Protein AF-A0A934I809-F1 (afdb_monomer)

Solvent-accessible surface area (backbone atoms only — not comparable to full-atom values): 5944 Å² total; per-residue (Å²): 130,83,57,67,65,60,58,53,50,52,52,52,51,51,51,50,52,52,43,52,50,54,39,51,51,49,52,48,55,48,66,76,40,44,74,67,45,59,77,80,43,59,68,66,20,55,50,50,22,47,51,37,37,51,51,12,37,51,26,39,56,49,20,51,56,25,45,52,50,14,54,51,38,44,54,34,28,75,73,66,76,34,98,56,59,63,66,18,51,50,26,42,51,52,18,52,51,26,40,52,49,15,53,49,19,62,55,46,20,58,48,30,56,74,70,68,80

Foldseek 3Di:
DPDVVVVLVVVLVVLVVVLCCVLVVLVCVLVVCLVVLVVPAPPVLNVVLVVLQVLLNVLSVLLSVLSVQLVVLVVCVVVVVDVDSPRSVVSNVSSVVSNVSSVVSVVVSVVSSVVRD

Radius of gyration: 18.29 Å; Cα contacts (8 Å, |Δi|>4): 103; chains: 1; bounding box: 45×15×55 Å

Organism: NCBI:txid1964209

Mean predicted aligned error: 6.83 Å

Structure (mmCIF, N/CA/C/O backbone):
data_AF-A0A934I809-F1
#
_entry.id   AF-A0A934I809-F1
#
loop_
_atom_site.group_PDB
_atom_site.id
_atom_site.type_symbol
_atom_site.label_atom_id
_atom_site.label_alt_id
_atom_site.label_comp_id
_atom_site.l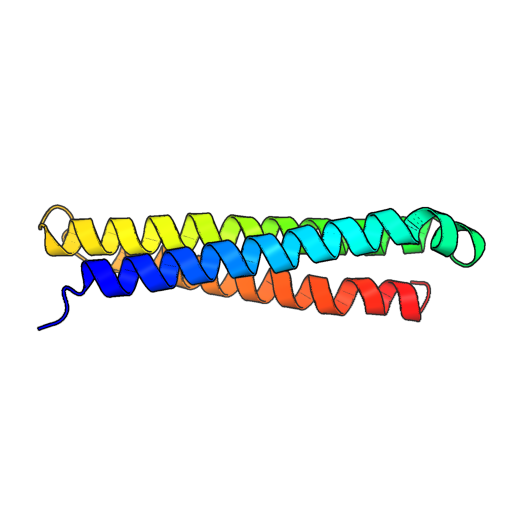abel_asym_id
_atom_site.label_entity_id
_atom_site.label_seq_id
_atom_site.pdbx_PDB_ins_code
_atom_site.Cartn_x
_atom_site.Cartn_y
_atom_site.Cartn_z
_atom_site.occupancy
_atom_site.B_iso_or_equiv
_atom_site.auth_seq_id
_atom_site.auth_comp_id
_atom_site.auth_asym_id
_atom_site.auth_atom_id
_atom_site.pdbx_PDB_model_num
ATOM 1 N N . MET A 1 1 ? -2.850 -9.363 32.688 1.00 48.41 1 MET A N 1
ATOM 2 C CA . MET A 1 1 ? -3.660 -9.353 31.453 1.00 48.41 1 MET A CA 1
ATOM 3 C C . MET A 1 1 ? -3.038 -8.269 30.596 1.00 48.41 1 MET A C 1
ATOM 5 O O . MET A 1 1 ? -2.985 -7.150 31.086 1.00 48.41 1 MET A O 1
ATOM 9 N N . ALA A 1 2 ? -2.417 -8.601 29.461 1.00 53.00 2 ALA A N 1
ATOM 10 C CA . ALA A 1 2 ? -1.800 -7.578 28.615 1.00 53.00 2 ALA A CA 1
ATOM 11 C C . ALA A 1 2 ? -2.896 -6.615 28.147 1.00 53.00 2 ALA A C 1
ATOM 13 O O . ALA A 1 2 ? -3.962 -7.077 27.730 1.00 53.00 2 ALA A O 1
ATOM 14 N N . ASP A 1 3 ? -2.666 -5.310 28.284 1.00 68.75 3 ASP A N 1
ATOM 15 C CA . ASP A 1 3 ? -3.603 -4.318 27.776 1.00 68.75 3 ASP A CA 1
ATOM 16 C C . ASP A 1 3 ? -3.650 -4.481 26.253 1.00 68.75 3 ASP A C 1
ATOM 18 O O . ASP A 1 3 ? -2.639 -4.337 25.561 1.00 68.75 3 ASP A O 1
ATOM 22 N N . TYR A 1 4 ? -4.819 -4.844 25.725 1.00 64.62 4 TYR A N 1
ATOM 23 C CA . TYR A 1 4 ? -5.019 -5.051 24.289 1.00 64.62 4 TYR A CA 1
ATOM 24 C C . TYR A 1 4 ? -4.604 -3.811 23.479 1.00 64.62 4 TYR A C 1
ATOM 26 O O . TYR A 1 4 ? -4.217 -3.929 22.315 1.00 64.62 4 TYR A O 1
ATOM 34 N N . ARG A 1 5 ? -4.622 -2.630 24.112 1.00 64.06 5 ARG A N 1
ATOM 35 C CA . ARG A 1 5 ? -4.149 -1.375 23.528 1.00 64.06 5 ARG A CA 1
ATOM 36 C C . ARG A 1 5 ? -2.647 -1.377 23.278 1.00 64.06 5 ARG A C 1
ATOM 38 O O . ARG A 1 5 ? -2.255 -1.050 22.161 1.00 64.06 5 ARG A O 1
ATOM 45 N N . GLU A 1 6 ? -1.823 -1.789 24.243 1.00 72.19 6 GLU A N 1
ATOM 46 C CA . GLU A 1 6 ? -0.358 -1.846 24.077 1.00 72.19 6 GLU A CA 1
ATOM 47 C C . GLU A 1 6 ? 0.030 -2.785 22.933 1.00 72.19 6 GLU A C 1
ATOM 49 O O . GLU A 1 6 ? 0.776 -2.401 22.034 1.00 72.19 6 GLU A O 1
ATOM 54 N N . VAL A 1 7 ? -0.567 -3.978 22.906 1.00 69.50 7 VAL A N 1
ATOM 55 C CA . VAL A 1 7 ? -0.315 -4.979 21.860 1.00 69.50 7 VAL A CA 1
ATOM 56 C C . VAL A 1 7 ? -0.719 -4.447 20.478 1.00 69.50 7 VAL A C 1
ATOM 58 O O . VAL A 1 7 ? 0.025 -4.586 19.507 1.00 69.50 7 VAL A O 1
ATOM 61 N N . SER A 1 8 ? -1.874 -3.780 20.372 1.00 64.69 8 SER A N 1
ATOM 62 C CA . SER A 1 8 ? -2.323 -3.184 19.106 1.00 64.69 8 SER A CA 1
ATOM 63 C C . SER A 1 8 ? -1.413 -2.045 18.625 1.00 64.69 8 SER A C 1
ATOM 65 O O . SER A 1 8 ? -1.169 -1.913 17.423 1.00 64.69 8 SER A O 1
ATOM 67 N N . GLN A 1 9 ? -0.873 -1.247 19.551 1.00 67.44 9 GLN A N 1
ATOM 68 C CA . GLN A 1 9 ? 0.031 -0.143 19.240 1.00 67.44 9 GLN A CA 1
ATOM 69 C C . GLN A 1 9 ? 1.403 -0.647 18.791 1.00 67.44 9 GLN A C 1
ATOM 71 O O . GLN A 1 9 ? 1.938 -0.122 17.814 1.00 67.44 9 GLN A O 1
ATOM 76 N N . GLU A 1 10 ? 1.954 -1.679 19.433 1.00 72.50 10 GLU A N 1
ATOM 77 C CA . GLU A 1 10 ? 3.203 -2.308 18.989 1.00 72.50 10 GLU A CA 1
ATOM 78 C C . GLU A 1 10 ? 3.070 -2.907 17.587 1.00 72.50 10 GLU A C 1
ATOM 80 O O . GLU A 1 10 ? 3.925 -2.662 16.731 1.00 72.50 10 GLU A O 1
ATOM 85 N N . TYR A 1 11 ? 1.975 -3.623 17.303 1.00 67.81 11 TYR A N 1
ATOM 86 C CA . TYR A 1 11 ? 1.728 -4.146 15.959 1.00 67.81 11 TYR A CA 1
ATOM 87 C C . TYR A 1 11 ? 1.576 -3.029 14.923 1.00 67.81 11 TYR A C 1
ATOM 89 O O . TYR A 1 11 ? 2.150 -3.124 13.836 1.00 67.81 11 TYR A O 1
ATOM 97 N N . ALA A 1 12 ? 0.879 -1.940 15.263 1.00 65.94 12 ALA A N 1
ATOM 98 C CA . ALA A 1 12 ? 0.760 -0.781 14.384 1.00 65.94 12 ALA A CA 1
ATOM 99 C C . ALA A 1 12 ? 2.126 -0.125 14.114 1.00 65.94 12 ALA A C 1
ATOM 101 O O . ALA A 1 12 ? 2.445 0.180 12.965 1.00 65.94 12 ALA A O 1
ATOM 102 N N . GLN A 1 13 ? 2.973 0.045 15.133 1.00 68.19 13 GLN A N 1
ATOM 103 C CA . GLN A 1 13 ? 4.327 0.583 14.968 1.00 68.19 13 GLN A CA 1
ATOM 104 C C . GLN A 1 13 ? 5.235 -0.339 14.145 1.00 68.19 13 GLN A C 1
ATOM 106 O O . GLN A 1 13 ? 6.009 0.143 13.314 1.00 68.19 13 GLN A O 1
ATOM 111 N N . GLY A 1 14 ? 5.141 -1.655 14.351 1.00 70.38 14 GLY A N 1
ATOM 112 C CA . GLY A 1 14 ? 5.850 -2.651 13.549 1.00 70.38 14 GLY A CA 1
ATOM 113 C C . GLY A 1 14 ? 5.453 -2.575 12.075 1.00 70.38 14 GLY A C 1
ATOM 114 O O . GLY A 1 14 ? 6.321 -2.500 11.205 1.00 70.38 14 GLY A O 1
ATOM 115 N N . ALA A 1 15 ? 4.150 -2.488 11.800 1.00 64.19 15 ALA A N 1
ATOM 116 C CA . ALA A 1 15 ? 3.620 -2.329 10.449 1.00 64.19 15 ALA A CA 1
ATOM 117 C C . ALA A 1 15 ? 4.065 -1.007 9.795 1.00 64.19 15 ALA A C 1
ATOM 119 O O . ALA A 1 15 ? 4.477 -1.017 8.636 1.00 64.19 15 ALA A O 1
ATOM 120 N N . ILE A 1 16 ? 4.070 0.111 10.538 1.00 65.38 16 ILE A N 1
ATOM 121 C CA . ILE A 1 16 ? 4.585 1.409 10.059 1.00 65.38 16 ILE A CA 1
ATOM 122 C C . ILE A 1 16 ? 6.038 1.285 9.621 1.00 65.38 16 ILE A C 1
ATOM 124 O O . ILE A 1 16 ? 6.388 1.692 8.515 1.00 65.3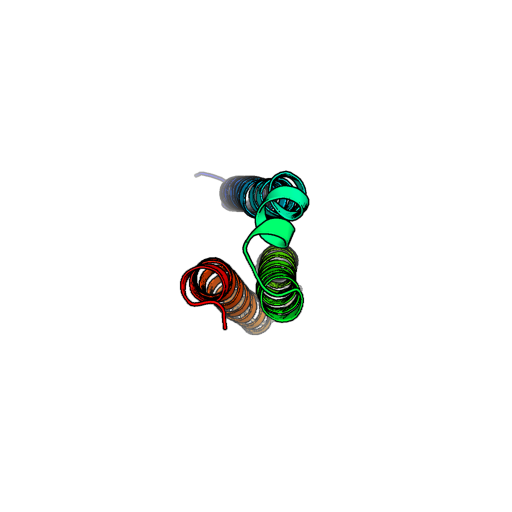8 16 ILE A O 1
ATOM 128 N N . LYS A 1 17 ? 6.891 0.724 10.485 1.00 69.44 17 LYS A N 1
ATOM 129 C CA . LYS A 1 17 ? 8.318 0.570 10.190 1.00 69.44 17 LYS A CA 1
ATOM 130 C C . LYS A 1 17 ? 8.515 -0.306 8.957 1.00 69.44 17 LYS A C 1
ATOM 132 O O . LYS A 1 17 ? 9.255 0.088 8.063 1.00 69.44 17 LYS A O 1
ATOM 137 N N . ALA A 1 18 ? 7.829 -1.446 8.876 1.00 66.94 18 ALA A N 1
ATOM 138 C CA . ALA A 1 18 ? 7.916 -2.347 7.731 1.00 66.94 18 ALA A CA 1
ATOM 139 C C . ALA A 1 18 ? 7.487 -1.666 6.420 1.00 66.94 18 ALA A C 1
ATOM 141 O O . ALA A 1 18 ? 8.195 -1.770 5.421 1.00 66.94 18 ALA A O 1
ATOM 142 N N . ALA A 1 19 ? 6.383 -0.914 6.432 1.00 65.88 19 ALA A N 1
ATOM 143 C CA . ALA A 1 19 ? 5.915 -0.168 5.267 1.00 65.88 19 ALA A CA 1
ATOM 144 C C . ALA A 1 19 ? 6.903 0.932 4.855 1.00 65.88 19 ALA A C 1
ATOM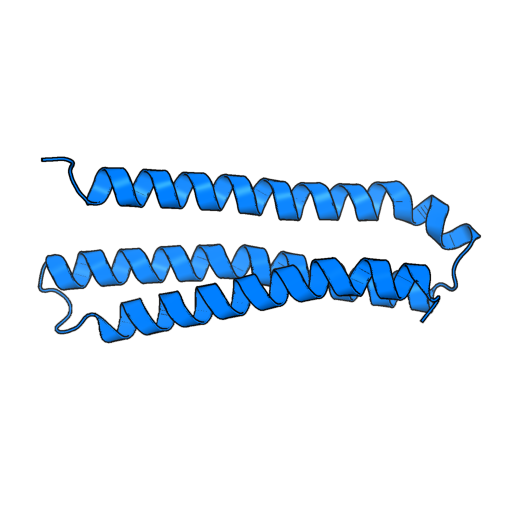 146 O O . ALA A 1 19 ? 7.192 1.089 3.672 1.00 65.88 19 ALA A O 1
ATOM 147 N N . LEU A 1 20 ? 7.463 1.671 5.818 1.00 68.31 20 LEU A N 1
ATOM 148 C CA . LEU A 1 20 ? 8.447 2.719 5.547 1.00 68.31 20 LEU A CA 1
ATOM 149 C C . LEU A 1 20 ? 9.732 2.139 4.937 1.00 68.31 20 LEU A C 1
ATOM 151 O O . LEU A 1 20 ? 10.263 2.702 3.983 1.00 68.31 20 LEU A O 1
ATOM 155 N N . TRP A 1 21 ? 10.192 0.989 5.437 1.00 72.75 21 TRP A N 1
ATOM 156 C CA . TRP A 1 21 ? 11.344 0.271 4.891 1.00 72.75 21 TRP A CA 1
ATOM 157 C C . TRP A 1 21 ? 11.080 -0.300 3.499 1.00 72.75 21 TRP A C 1
ATOM 159 O O . TRP A 1 21 ? 11.914 -0.126 2.615 1.00 72.75 21 TRP A O 1
ATOM 169 N N . ALA A 1 22 ? 9.930 -0.941 3.280 1.00 67.19 22 ALA A N 1
ATOM 170 C CA . ALA A 1 22 ? 9.576 -1.506 1.980 1.00 67.19 22 ALA A CA 1
ATOM 171 C C . ALA A 1 22 ? 9.448 -0.408 0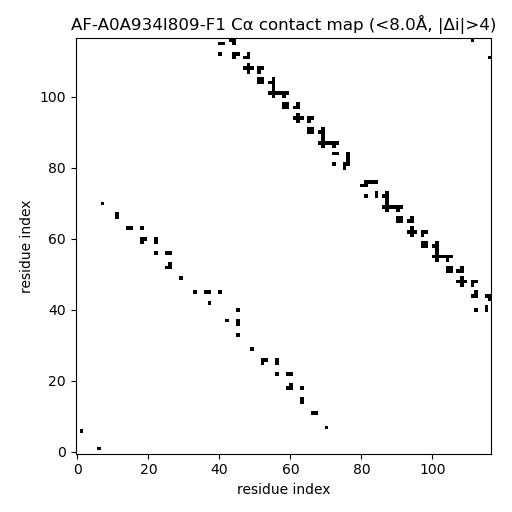.913 1.00 67.19 22 ALA A C 1
ATOM 173 O O . ALA A 1 22 ? 10.051 -0.499 -0.155 1.00 67.19 22 ALA A O 1
ATOM 174 N N . ASN A 1 23 ? 8.729 0.669 1.233 1.00 70.31 23 ASN A N 1
ATOM 175 C CA . ASN A 1 23 ? 8.507 1.783 0.317 1.00 70.31 23 ASN A CA 1
ATOM 176 C C . ASN A 1 23 ? 9.777 2.612 0.091 1.00 70.31 23 ASN A C 1
ATOM 178 O O . ASN A 1 23 ? 10.116 2.926 -1.049 1.00 70.31 23 ASN A O 1
ATOM 182 N N . GLY A 1 24 ? 10.499 2.947 1.163 1.00 70.75 24 GLY A N 1
ATOM 183 C CA . GLY A 1 24 ? 11.739 3.720 1.092 1.00 70.75 24 GLY A CA 1
ATOM 184 C C . GLY A 1 24 ? 12.866 2.953 0.403 1.00 70.75 24 GLY A C 1
ATOM 185 O O . GLY A 1 24 ? 13.556 3.510 -0.449 1.00 70.75 24 GLY A O 1
ATOM 186 N N . GLY A 1 25 ? 13.010 1.660 0.707 1.00 74.25 25 GLY A N 1
ATOM 187 C CA . GLY A 1 25 ? 13.978 0.779 0.055 1.00 74.25 25 GLY A CA 1
ATOM 188 C C . GLY A 1 25 ? 13.701 0.623 -1.438 1.00 74.25 25 GLY A C 1
ATOM 189 O O . GLY A 1 25 ? 14.626 0.715 -2.241 1.00 74.25 25 GLY A O 1
ATOM 190 N N . MET A 1 26 ? 12.432 0.472 -1.828 1.00 69.56 26 MET A N 1
ATOM 191 C CA . MET A 1 26 ? 12.041 0.382 -3.236 1.00 69.56 26 MET A CA 1
ATOM 192 C C . MET A 1 26 ? 12.276 1.694 -3.989 1.00 69.56 26 MET A C 1
ATOM 194 O O . MET A 1 26 ? 12.863 1.677 -5.067 1.00 69.56 26 MET A O 1
ATOM 198 N N . ALA A 1 27 ? 11.882 2.834 -3.413 1.00 69.25 27 ALA A N 1
ATOM 199 C CA . ALA A 1 27 ? 12.119 4.143 -4.019 1.00 69.25 27 ALA A CA 1
ATOM 200 C C . ALA A 1 27 ? 13.619 4.409 -4.219 1.00 69.25 27 ALA A C 1
ATOM 202 O O . ALA A 1 27 ? 14.033 4.863 -5.285 1.00 69.25 27 ALA A O 1
ATOM 203 N N . PHE A 1 28 ? 14.443 4.074 -3.222 1.00 75.50 28 PHE A N 1
ATOM 204 C CA . PHE A 1 28 ? 15.892 4.202 -3.326 1.00 75.50 28 PHE A CA 1
ATOM 205 C C . PHE A 1 28 ? 16.479 3.259 -4.385 1.00 75.50 28 PHE A C 1
ATOM 207 O O . PHE A 1 28 ? 17.298 3.687 -5.197 1.00 75.50 28 PHE A O 1
ATOM 214 N N . ALA A 1 29 ? 16.046 1.995 -4.425 1.00 73.06 29 ALA A N 1
ATOM 215 C CA . ALA A 1 29 ? 16.494 1.024 -5.423 1.00 73.06 29 ALA A CA 1
ATOM 216 C C . ALA A 1 29 ? 16.156 1.462 -6.859 1.00 73.06 29 ALA A C 1
ATOM 218 O O . ALA A 1 29 ? 17.009 1.376 -7.737 1.00 73.06 29 ALA A O 1
ATOM 219 N N . ILE A 1 30 ? 14.950 1.990 -7.090 1.00 68.69 30 ILE A N 1
ATOM 220 C CA . ILE A 1 30 ? 14.543 2.516 -8.400 1.00 68.69 30 ILE A CA 1
ATOM 221 C C . ILE A 1 30 ? 15.400 3.728 -8.778 1.00 68.69 30 ILE A C 1
ATOM 223 O O . ILE A 1 30 ? 16.000 3.738 -9.848 1.00 68.69 30 ILE A O 1
ATOM 227 N N . LEU A 1 31 ? 15.507 4.732 -7.900 1.00 74.44 31 LEU A N 1
ATOM 228 C CA . LEU A 1 31 ? 16.235 5.971 -8.199 1.00 74.44 31 LEU A CA 1
ATOM 229 C C . LEU A 1 31 ? 17.736 5.743 -8.411 1.00 74.44 31 LEU A C 1
ATOM 231 O O . LEU A 1 31 ? 18.326 6.356 -9.297 1.00 74.44 31 LEU A O 1
ATOM 235 N N . SER A 1 32 ? 18.346 4.854 -7.624 1.00 78.81 32 SER A N 1
ATOM 236 C CA . SER A 1 32 ? 19.774 4.527 -7.731 1.00 78.81 32 SER A CA 1
ATOM 237 C C . SER A 1 32 ? 20.129 3.740 -8.991 1.00 78.81 32 SER A C 1
ATOM 239 O O . SER A 1 32 ? 21.268 3.820 -9.440 1.00 78.81 32 SER A O 1
ATOM 241 N N . GLN A 1 33 ? 19.174 3.007 -9.570 1.00 73.88 33 GLN A N 1
ATOM 242 C CA . GLN A 1 33 ? 19.402 2.190 -10.764 1.00 73.88 33 GLN A CA 1
ATOM 243 C C . GLN A 1 33 ? 18.838 2.807 -12.046 1.00 73.88 33 GLN A C 1
ATOM 245 O O . GLN A 1 33 ? 19.103 2.293 -13.132 1.00 73.88 33 GLN A O 1
ATOM 250 N N . LEU A 1 34 ? 18.086 3.908 -11.948 1.00 74.25 34 LEU A N 1
ATOM 251 C CA . LEU A 1 34 ? 17.364 4.493 -13.078 1.00 74.25 34 LEU A CA 1
ATOM 252 C C . LEU A 1 34 ? 18.299 4.918 -14.220 1.00 74.25 34 LEU A C 1
ATOM 254 O O . LEU A 1 34 ? 18.011 4.629 -15.378 1.00 74.25 34 LEU A O 1
ATOM 258 N N . SER A 1 35 ? 19.428 5.560 -13.893 1.00 70.12 35 SER A N 1
ATOM 259 C CA . SER A 1 35 ? 20.415 6.016 -14.884 1.00 70.12 35 SER A CA 1
ATOM 260 C C . SER A 1 35 ? 21.079 4.854 -15.616 1.00 70.12 35 SER A C 1
ATOM 262 O O . SER A 1 35 ? 21.309 4.925 -16.817 1.00 70.12 35 SER A O 1
ATOM 264 N N . SER A 1 36 ? 21.344 3.765 -14.896 1.00 77.88 36 SER A N 1
ATOM 265 C CA . SER A 1 36 ? 21.946 2.550 -15.440 1.00 77.88 36 SER A CA 1
ATOM 266 C C . SER A 1 36 ? 20.956 1.802 -16.333 1.00 77.88 36 SER A C 1
ATOM 268 O O . SER A 1 36 ? 21.320 1.289 -17.382 1.00 77.88 36 SER A O 1
ATOM 270 N N . LEU A 1 37 ? 19.681 1.752 -15.937 1.00 72.44 37 LEU A N 1
ATOM 271 C CA . LEU A 1 37 ? 18.620 1.073 -16.681 1.00 72.44 37 LEU A CA 1
ATOM 272 C C . LEU A 1 37 ? 18.276 1.784 -17.992 1.00 72.44 37 LEU A C 1
ATOM 274 O O . LEU A 1 37 ? 18.020 1.109 -18.988 1.00 72.44 37 LEU A O 1
ATOM 278 N N . SER A 1 38 ? 18.311 3.121 -18.022 1.00 71.19 38 SER A N 1
ATOM 279 C CA . SER A 1 38 ? 17.999 3.896 -19.232 1.00 71.19 38 SER A CA 1
ATOM 280 C C . SER A 1 38 ? 18.986 3.695 -20.386 1.00 71.19 38 SER A C 1
ATOM 282 O O . SER A 1 38 ? 18.662 4.033 -21.519 1.00 71.19 38 SER A O 1
ATOM 284 N N . GLU A 1 39 ? 20.173 3.141 -20.121 1.00 78.62 39 GLU A N 1
ATOM 285 C CA . GLU A 1 39 ? 21.152 2.798 -21.162 1.00 78.62 39 GLU A CA 1
ATOM 286 C C . GLU A 1 39 ? 20.831 1.472 -21.875 1.00 78.62 39 GLU A C 1
ATOM 288 O O . GLU A 1 39 ? 21.234 1.280 -23.021 1.00 78.62 39 GLU A O 1
ATOM 293 N N . PHE A 1 40 ? 20.093 0.563 -21.224 1.00 79.19 40 PHE A N 1
ATOM 294 C CA . PHE A 1 40 ? 19.816 -0.790 -21.731 1.00 79.19 40 PHE A CA 1
ATOM 295 C C . PHE A 1 40 ? 18.343 -1.037 -22.077 1.00 79.19 40 PHE A C 1
ATOM 297 O O . PHE A 1 40 ? 18.031 -2.016 -22.755 1.00 79.19 40 PHE A O 1
ATOM 304 N N . MET A 1 41 ? 17.438 -0.182 -21.605 1.00 82.81 41 MET A N 1
ATOM 305 C CA . MET A 1 41 ? 15.991 -0.330 -21.753 1.00 82.81 41 MET A CA 1
ATOM 306 C C . MET A 1 41 ? 15.387 0.876 -22.469 1.00 82.81 41 MET A C 1
ATOM 308 O O . MET A 1 41 ? 15.858 2.005 -22.331 1.00 82.81 41 MET A O 1
ATOM 312 N N . GLY A 1 42 ? 14.299 0.641 -23.206 1.00 85.00 42 GLY A N 1
ATOM 313 C CA . GLY A 1 42 ? 13.517 1.720 -23.799 1.00 85.00 42 GLY A CA 1
ATOM 314 C C . GLY A 1 42 ? 12.951 2.656 -22.718 1.00 85.00 42 GLY A C 1
ATOM 315 O O . GLY A 1 42 ? 12.574 2.189 -21.637 1.00 85.00 42 GLY A O 1
ATOM 316 N N . PRO A 1 43 ? 12.844 3.970 -22.988 1.00 83.62 43 PRO A N 1
ATOM 317 C CA . PRO A 1 43 ? 12.319 4.931 -22.015 1.00 83.62 43 PRO A CA 1
ATOM 318 C C . PRO A 1 43 ? 10.882 4.602 -21.582 1.00 83.62 43 PRO A C 1
ATOM 320 O O . PRO A 1 43 ? 10.511 4.868 -20.441 1.00 83.62 43 PRO A O 1
ATOM 323 N N . GLU A 1 44 ? 10.092 3.978 -22.460 1.00 87.00 44 GLU A N 1
ATOM 324 C CA . GLU A 1 44 ? 8.715 3.550 -22.185 1.00 87.00 44 GLU A CA 1
ATOM 325 C C . GLU A 1 44 ? 8.647 2.439 -21.127 1.00 87.00 44 GLU A C 1
ATOM 327 O O . GLU A 1 44 ? 7.863 2.546 -20.181 1.00 87.00 44 GLU A O 1
ATOM 332 N N . THR A 1 45 ? 9.518 1.430 -21.215 1.00 86.88 45 THR A N 1
ATOM 333 C CA . THR A 1 45 ? 9.622 0.347 -20.223 1.00 86.88 45 THR A CA 1
ATOM 334 C C . THR A 1 45 ? 10.028 0.888 -18.860 1.00 86.88 45 THR A C 1
ATOM 336 O O . THR A 1 45 ? 9.408 0.571 -17.842 1.00 86.88 45 THR A O 1
ATOM 339 N N . VAL A 1 46 ? 11.047 1.755 -18.827 1.00 84.62 46 VAL A N 1
ATOM 340 C CA . VAL A 1 46 ? 11.526 2.362 -17.576 1.00 84.62 46 VAL A CA 1
ATOM 341 C C . VAL A 1 46 ? 10.429 3.218 -16.942 1.00 84.62 46 VAL A C 1
ATOM 343 O O . VAL A 1 46 ? 10.195 3.117 -15.734 1.00 84.62 46 VAL A O 1
ATOM 346 N N . ALA A 1 47 ? 9.720 4.022 -17.739 1.00 85.88 47 ALA A N 1
ATOM 347 C CA . ALA A 1 47 ? 8.610 4.839 -17.260 1.00 85.88 47 ALA A CA 1
ATOM 348 C C . ALA A 1 47 ? 7.459 3.980 -16.716 1.00 85.88 47 ALA A C 1
ATOM 350 O O . ALA A 1 47 ? 6.975 4.233 -15.612 1.00 85.88 47 ALA A O 1
ATOM 351 N N . THR A 1 48 ? 7.059 2.936 -17.444 1.00 88.94 48 THR A N 1
ATOM 352 C CA . THR A 1 48 ? 5.954 2.046 -17.060 1.00 88.94 48 THR A CA 1
ATOM 353 C C . THR A 1 48 ? 6.266 1.291 -15.772 1.00 88.94 48 THR A C 1
ATOM 355 O O . THR A 1 48 ? 5.472 1.324 -14.830 1.00 88.94 48 THR A O 1
ATOM 358 N N . ALA A 1 49 ? 7.447 0.675 -15.675 1.00 87.38 49 ALA A N 1
ATOM 359 C CA . ALA A 1 49 ? 7.879 -0.018 -14.465 1.00 87.38 49 ALA A CA 1
ATOM 360 C C . ALA A 1 49 ? 7.956 0.926 -13.254 1.00 87.38 49 ALA A C 1
ATOM 362 O O . ALA A 1 49 ? 7.511 0.573 -12.159 1.00 87.38 49 ALA A O 1
ATOM 363 N N . SER A 1 50 ? 8.459 2.148 -13.457 1.00 84.88 50 SER A N 1
ATOM 364 C CA . SER A 1 50 ? 8.542 3.161 -12.400 1.00 84.88 50 SER A CA 1
ATOM 365 C C . SER A 1 50 ? 7.159 3.601 -11.923 1.00 84.88 50 SER A C 1
ATOM 367 O O . SER A 1 50 ? 6.931 3.693 -10.718 1.00 84.88 50 SER A O 1
ATOM 369 N N . LEU A 1 51 ? 6.209 3.815 -12.840 1.00 89.44 51 LEU A N 1
ATOM 370 C CA . LEU A 1 51 ? 4.827 4.164 -12.502 1.00 89.44 51 LEU A CA 1
ATOM 371 C C . LEU A 1 51 ? 4.142 3.057 -11.695 1.00 89.44 51 LEU A C 1
ATOM 373 O O . LEU A 1 51 ? 3.514 3.350 -10.677 1.00 89.44 51 LEU A O 1
ATOM 377 N N . ILE A 1 52 ? 4.304 1.793 -12.098 1.00 90.62 52 ILE A N 1
ATOM 378 C CA . ILE A 1 52 ? 3.776 0.640 -11.352 1.00 90.62 52 ILE A CA 1
ATOM 379 C C . ILE A 1 52 ? 4.393 0.593 -9.950 1.00 90.62 52 ILE A C 1
ATOM 381 O O . ILE A 1 52 ? 3.667 0.453 -8.965 1.00 90.62 52 ILE A O 1
ATOM 385 N N . GLY A 1 53 ? 5.709 0.793 -9.838 1.00 86.12 53 GLY A N 1
ATOM 386 C CA . GLY A 1 53 ? 6.399 0.898 -8.551 1.00 86.12 53 GLY A CA 1
ATOM 387 C C . GLY A 1 53 ? 5.833 2.016 -7.667 1.00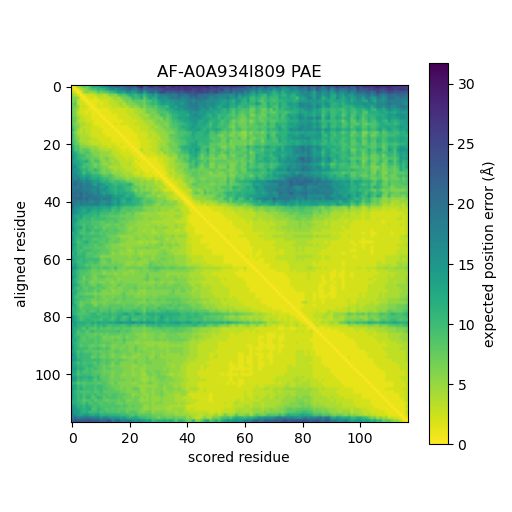 86.12 53 GLY A C 1
ATOM 388 O O . GLY A 1 53 ? 5.515 1.779 -6.501 1.00 86.12 53 GLY A O 1
ATOM 389 N N . CYS A 1 54 ? 5.619 3.214 -8.219 1.00 86.62 54 CYS A N 1
ATOM 390 C CA . CYS A 1 54 ? 5.013 4.343 -7.507 1.00 86.62 54 CYS A CA 1
ATOM 391 C C . CYS A 1 54 ? 3.590 4.040 -7.016 1.00 86.62 54 CYS A C 1
ATOM 393 O O . CYS A 1 54 ? 3.257 4.374 -5.878 1.00 86.62 54 CYS A O 1
ATOM 395 N N . VAL A 1 55 ? 2.758 3.385 -7.834 1.00 90.56 55 VAL A N 1
ATOM 396 C CA . VAL A 1 55 ? 1.414 2.939 -7.424 1.00 90.56 55 VAL A CA 1
ATOM 397 C C . VAL A 1 55 ? 1.511 1.945 -6.268 1.00 90.56 55 VAL A C 1
ATOM 399 O O . VAL A 1 55 ? 0.782 2.080 -5.284 1.00 90.56 55 VAL A O 1
ATOM 402 N N . GLY A 1 56 ? 2.452 1.001 -6.338 1.00 88.31 56 GLY A N 1
ATOM 403 C CA . GLY A 1 56 ? 2.720 0.051 -5.262 1.00 88.31 56 GLY A CA 1
ATOM 404 C C . GLY A 1 56 ? 3.108 0.727 -3.951 1.00 88.31 56 GLY A C 1
ATOM 405 O O . GLY A 1 56 ? 2.568 0.387 -2.895 1.00 88.31 56 GLY A O 1
ATOM 406 N N . VAL A 1 57 ? 3.985 1.731 -4.023 1.00 85.69 57 VAL A N 1
ATOM 407 C CA . VAL A 1 57 ? 4.400 2.534 -2.866 1.00 85.69 57 VAL A CA 1
ATOM 408 C C . VAL A 1 57 ? 3.222 3.301 -2.264 1.00 85.69 57 VAL A C 1
ATOM 410 O O . VAL A 1 57 ? 3.005 3.256 -1.052 1.00 85.69 57 VAL A O 1
ATOM 413 N N . LEU A 1 58 ? 2.417 3.966 -3.096 1.00 87.81 58 LEU A N 1
ATOM 414 C CA . LEU A 1 58 ? 1.228 4.694 -2.646 1.00 87.81 58 LEU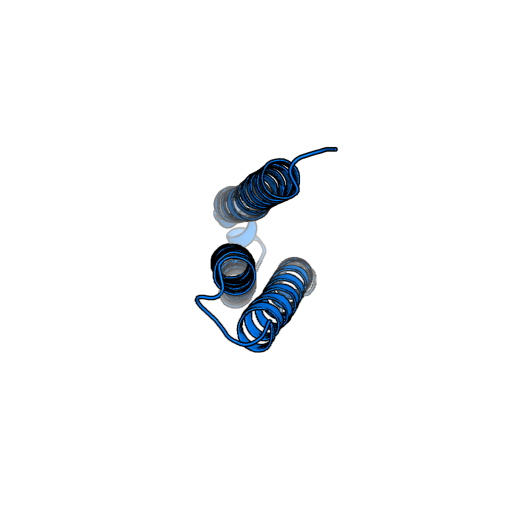 A CA 1
ATOM 415 C C . LEU A 1 58 ? 0.208 3.764 -1.979 1.00 87.81 58 LEU A C 1
ATOM 417 O O . LEU A 1 58 ? -0.307 4.089 -0.910 1.00 87.81 58 LEU A O 1
ATOM 421 N N . ALA A 1 59 ? -0.045 2.587 -2.555 1.00 88.69 59 ALA A N 1
ATOM 422 C CA . ALA A 1 59 ? -0.924 1.581 -1.963 1.00 88.69 59 ALA A CA 1
ATOM 423 C C . ALA A 1 59 ? -0.396 1.090 -0.599 1.00 88.69 59 ALA A C 1
ATOM 425 O O . ALA A 1 59 ? -1.159 0.961 0.366 1.00 88.69 59 ALA A O 1
ATOM 426 N N . GLY A 1 60 ? 0.922 0.902 -0.479 1.00 84.06 60 GLY A N 1
ATOM 427 C CA . GLY A 1 60 ? 1.579 0.571 0.785 1.00 84.06 60 GLY A CA 1
ATOM 428 C C . GLY A 1 60 ? 1.400 1.662 1.848 1.00 84.06 60 GLY A C 1
ATOM 429 O O . GLY A 1 60 ? 1.099 1.358 3.000 1.00 84.06 60 GLY A O 1
ATOM 430 N N . LEU A 1 61 ? 1.509 2.940 1.472 1.00 84.00 61 LEU A N 1
ATOM 431 C CA . LEU A 1 61 ? 1.255 4.067 2.381 1.00 84.00 61 LEU A CA 1
ATOM 432 C C . LEU A 1 61 ? -0.218 4.155 2.809 1.00 84.00 61 LEU A C 1
ATOM 434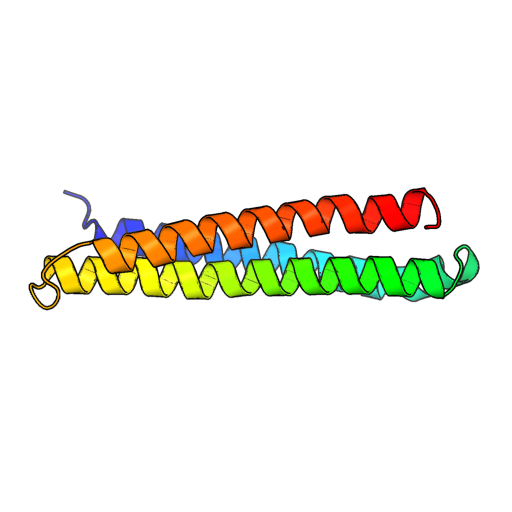 O O . LEU A 1 61 ? -0.510 4.381 3.983 1.00 84.00 61 LEU A O 1
ATOM 438 N N . ILE A 1 62 ? -1.156 3.934 1.883 1.00 89.69 62 ILE A N 1
ATOM 439 C CA . ILE A 1 62 ? -2.600 3.942 2.170 1.00 89.69 62 ILE A CA 1
ATOM 440 C C . ILE A 1 62 ? -2.973 2.830 3.156 1.00 89.69 62 ILE A C 1
ATOM 442 O O . ILE A 1 62 ? -3.808 3.048 4.034 1.00 89.69 62 ILE A O 1
ATOM 446 N N . THR A 1 63 ? -2.320 1.669 3.068 1.00 86.38 63 THR A N 1
ATOM 447 C CA . THR A 1 63 ? -2.515 0.553 4.009 1.00 86.38 63 THR A CA 1
ATOM 448 C C . THR A 1 63 ? -2.364 1.013 5.460 1.00 86.38 63 THR A C 1
ATOM 450 O O . THR A 1 63 ? -3.164 0.632 6.314 1.00 86.38 63 THR A O 1
ATOM 453 N N . TRP A 1 64 ? -1.389 1.883 5.741 1.00 81.56 64 TRP A N 1
ATOM 454 C CA . TRP A 1 64 ? -1.188 2.421 7.084 1.00 81.56 64 TRP A CA 1
ATOM 455 C C . TRP A 1 64 ? -2.352 3.299 7.553 1.00 81.56 64 TRP A C 1
ATOM 457 O O . TRP A 1 64 ? -2.854 3.109 8.660 1.00 81.56 64 TRP A O 1
ATOM 467 N N . LEU A 1 65 ? -2.803 4.234 6.711 1.00 86.88 65 LEU A N 1
ATOM 468 C CA . LEU A 1 65 ? -3.937 5.103 7.035 1.00 86.88 65 LEU A CA 1
ATOM 469 C C . LEU A 1 65 ? -5.183 4.267 7.347 1.00 86.88 65 LEU A C 1
ATOM 471 O O . LEU A 1 65 ? -5.874 4.513 8.332 1.00 86.88 65 LEU A O 1
ATOM 475 N N . LEU A 1 66 ? -5.434 3.236 6.540 1.00 90.06 66 LEU A N 1
ATOM 476 C CA . LEU A 1 66 ? -6.563 2.329 6.720 1.00 90.06 66 LEU A CA 1
ATOM 477 C C . LEU A 1 66 ? -6.439 1.505 8.006 1.00 90.06 66 LEU A C 1
ATOM 479 O O . LEU A 1 66 ? -7.417 1.383 8.740 1.00 90.06 66 LEU A O 1
ATOM 483 N N . ALA A 1 67 ? -5.245 1.006 8.333 1.00 84.50 67 ALA A N 1
ATOM 484 C CA . ALA A 1 67 ? -5.000 0.316 9.597 1.00 84.50 67 ALA A CA 1
ATOM 485 C C . ALA A 1 67 ? -5.235 1.238 10.806 1.00 84.50 67 ALA A C 1
ATOM 487 O O . ALA A 1 67 ? -5.889 0.829 11.764 1.00 84.50 67 ALA A O 1
ATOM 488 N N . PHE A 1 68 ? -4.774 2.493 10.742 1.00 85.56 68 PHE A N 1
ATOM 489 C CA . PHE A 1 68 ? -5.010 3.491 11.787 1.00 85.56 68 PHE A CA 1
ATOM 490 C C . PHE A 1 68 ? -6.502 3.793 11.979 1.00 85.56 68 PHE A C 1
ATOM 492 O O . PHE A 1 68 ? -6.990 3.828 13.108 1.00 85.56 68 PHE A O 1
ATOM 499 N N . PHE A 1 69 ? -7.257 3.979 10.893 1.00 87.69 69 PHE A N 1
ATOM 500 C CA . PHE A 1 69 ? -8.702 4.172 11.005 1.00 87.69 69 PHE A CA 1
ATOM 501 C C . PHE A 1 69 ? -9.385 2.927 11.569 1.00 87.69 69 PHE A C 1
ATOM 503 O O . PHE A 1 69 ? -10.206 3.050 12.474 1.00 87.69 69 PHE A O 1
ATOM 510 N N . SER A 1 70 ? -9.007 1.734 11.105 1.00 89.19 70 SER A N 1
ATOM 511 C CA . SER A 1 70 ? -9.537 0.473 11.625 1.00 89.19 70 SER A CA 1
ATOM 512 C C . SER A 1 70 ? -9.380 0.382 13.143 1.00 89.19 70 SER A C 1
ATOM 514 O O . SER A 1 70 ? -10.367 0.160 13.842 1.00 89.19 70 SER A O 1
ATOM 516 N N . THR A 1 71 ? -8.173 0.600 13.674 1.00 86.50 71 THR A N 1
ATOM 517 C CA . THR A 1 71 ? -7.927 0.537 15.124 1.00 86.50 71 THR A CA 1
ATOM 518 C C . THR A 1 71 ? -8.654 1.647 15.876 1.00 86.50 71 THR A C 1
ATOM 520 O O . THR A 1 71 ? -9.239 1.386 16.926 1.00 86.50 71 THR A O 1
ATOM 523 N N . ARG A 1 72 ? -8.722 2.865 15.320 1.00 88.62 72 ARG A N 1
ATOM 524 C CA . ARG A 1 72 ? -9.468 3.964 15.947 1.00 88.62 72 ARG A CA 1
ATOM 525 C C . ARG A 1 72 ? -10.958 3.649 16.074 1.00 88.62 72 ARG A C 1
ATOM 527 O O . ARG A 1 72 ? -11.536 3.946 17.115 1.00 88.62 72 ARG A O 1
ATOM 534 N N . TYR A 1 73 ? -11.585 3.060 15.057 1.00 87.25 73 TYR A N 1
ATOM 535 C CA . TYR A 1 73 ? -12.999 2.676 15.132 1.00 87.25 73 TYR A CA 1
ATOM 536 C C . TYR A 1 73 ? -13.237 1.496 16.087 1.00 87.25 73 TYR A C 1
ATOM 538 O O . TYR A 1 73 ? -14.262 1.484 16.769 1.00 87.25 73 TYR A O 1
ATOM 546 N N . VAL A 1 74 ? -12.287 0.559 16.220 1.00 86.44 74 VAL A N 1
ATOM 547 C CA . VAL A 1 74 ? -12.327 -0.471 17.280 1.00 86.44 74 VAL A CA 1
ATOM 548 C C . VAL A 1 74 ? -12.339 0.184 18.661 1.00 86.44 74 VAL A C 1
ATOM 550 O O . VAL A 1 74 ? -13.225 -0.112 19.460 1.00 86.44 74 VAL A O 1
ATOM 553 N N . ASP A 1 75 ? -11.416 1.115 18.921 1.00 88.19 75 ASP A N 1
ATOM 554 C CA . ASP A 1 75 ? -11.342 1.838 20.197 1.00 88.19 75 ASP A CA 1
ATOM 555 C C . ASP A 1 75 ? -12.653 2.570 20.519 1.00 88.19 75 ASP A C 1
ATOM 557 O O . ASP A 1 75 ? -13.152 2.483 21.640 1.00 88.19 75 ASP A O 1
ATOM 561 N N . ARG A 1 76 ? -13.237 3.260 19.531 1.00 88.88 76 ARG A N 1
ATOM 562 C CA . ARG A 1 76 ? -14.514 3.978 19.687 1.00 88.88 76 ARG A CA 1
ATOM 563 C C . ARG A 1 76 ? -15.673 3.033 19.996 1.00 88.88 76 ARG A C 1
ATOM 565 O O . ARG A 1 76 ? -16.487 3.338 20.862 1.00 88.88 76 ARG A O 1
ATOM 572 N N . THR A 1 77 ? -15.709 1.868 19.351 1.00 91.06 77 THR A N 1
ATOM 573 C CA . THR A 1 77 ? -16.729 0.838 19.613 1.00 91.06 77 THR A CA 1
ATOM 574 C C . THR A 1 77 ? -16.604 0.292 21.039 1.00 91.06 77 THR A C 1
ATOM 576 O O . THR A 1 77 ? -17.597 0.179 21.748 1.00 91.06 77 THR A O 1
ATOM 579 N N . ILE A 1 78 ? -15.379 0.032 21.514 1.00 87.94 78 ILE A N 1
ATOM 580 C CA . ILE A 1 78 ? -15.125 -0.416 22.898 1.00 87.94 78 ILE A CA 1
ATOM 581 C C . ILE A 1 78 ? -15.534 0.656 23.922 1.00 87.94 78 ILE A C 1
ATOM 583 O O . ILE A 1 78 ? -16.015 0.328 25.004 1.00 87.94 78 ILE A O 1
ATOM 587 N N . GLN A 1 79 ? -15.364 1.936 23.584 1.00 91.81 79 GLN A N 1
ATOM 588 C CA . GLN A 1 79 ? -15.773 3.074 24.416 1.00 91.81 79 GLN A CA 1
ATOM 589 C C . GLN A 1 79 ? -17.285 3.361 24.367 1.00 91.81 79 GLN A C 1
ATOM 591 O O . GLN A 1 79 ? -17.751 4.241 25.089 1.00 91.81 79 GLN A O 1
ATOM 596 N N . GLY A 1 80 ? -18.051 2.633 23.547 1.00 92.69 80 GLY A N 1
ATOM 597 C CA . GLY A 1 80 ? -19.488 2.847 23.360 1.00 92.69 80 GLY A CA 1
ATOM 598 C C . GLY A 1 80 ? -19.838 4.075 22.510 1.00 92.69 80 GLY A C 1
ATOM 599 O O . GLY A 1 80 ? -20.991 4.492 22.501 1.00 92.69 80 GLY A O 1
ATOM 600 N N . GLU A 1 81 ? -18.866 4.664 21.804 1.00 92.75 81 GLU A N 1
ATOM 601 C CA . GLU A 1 81 ? -19.087 5.786 20.876 1.00 92.75 81 GLU A CA 1
ATOM 602 C C . GLU A 1 81 ? -19.616 5.334 19.505 1.00 92.75 81 GLU A C 1
ATOM 604 O O . GLU A 1 81 ? -20.094 6.158 18.729 1.00 92.75 81 GLU A O 1
ATOM 609 N N . GLU A 1 82 ? -19.478 4.048 19.183 1.00 91.12 82 GLU A N 1
ATOM 610 C CA . GLU A 1 82 ? -19.952 3.421 17.948 1.00 91.12 82 GLU A CA 1
ATOM 611 C C . GLU A 1 82 ? -20.726 2.148 18.310 1.00 91.12 82 GLU A C 1
ATOM 613 O O . GLU A 1 82 ? -20.312 1.395 19.192 1.00 91.12 82 GLU A O 1
ATOM 618 N N . GLU A 1 83 ? -21.843 1.896 17.628 1.00 89.19 83 GLU A N 1
ATOM 619 C CA . GLU A 1 83 ? -22.724 0.757 17.935 1.00 89.19 83 GLU A CA 1
ATOM 620 C C . GLU A 1 83 ? -22.168 -0.586 17.433 1.00 89.19 83 GLU A C 1
ATOM 622 O O . GLU A 1 83 ? -22.562 -1.645 17.921 1.00 89.19 83 GLU A O 1
ATOM 627 N N . SER A 1 84 ? -21.267 -0.570 16.443 1.00 93.00 84 SER A N 1
ATOM 628 C CA . SER A 1 84 ? -20.760 -1.792 15.814 1.00 93.00 84 SER A CA 1
ATOM 629 C C . SER A 1 84 ? -19.335 -1.668 15.275 1.00 93.00 84 SER A C 1
ATOM 631 O O . SER A 1 84 ? -18.868 -0.597 14.891 1.00 93.00 84 SER A O 1
ATOM 633 N N . PHE A 1 85 ? -18.676 -2.820 15.133 1.00 89.88 85 PHE A N 1
ATOM 634 C CA . PHE A 1 85 ? -17.353 -2.942 14.514 1.00 89.88 85 PHE A CA 1
ATOM 635 C C . PHE A 1 85 ? -17.379 -2.902 12.973 1.00 89.88 85 PHE A C 1
ATOM 637 O O . PHE A 1 85 ? -16.339 -3.100 12.344 1.00 89.88 85 PHE A O 1
ATOM 644 N N . GLU A 1 86 ? -18.528 -2.668 12.326 1.00 94.25 86 GLU A N 1
ATOM 645 C CA . GLU A 1 86 ? -18.625 -2.731 10.859 1.00 94.25 86 GLU A CA 1
ATOM 646 C C . GLU A 1 86 ? -17.682 -1.750 10.162 1.00 94.25 86 GLU A C 1
ATOM 648 O O . GLU A 1 86 ? -17.015 -2.108 9.189 1.00 94.25 86 GLU A O 1
ATOM 653 N N . VAL A 1 87 ? -17.603 -0.517 10.665 1.00 91.00 87 VAL A N 1
ATOM 654 C CA . VAL A 1 87 ? -16.751 0.521 10.076 1.00 91.00 87 VAL A CA 1
ATOM 655 C C . VAL A 1 87 ? -15.278 0.136 10.209 1.00 91.00 87 VAL A C 1
ATOM 657 O O . VAL A 1 87 ? -14.534 0.217 9.231 1.00 91.00 87 VAL A O 1
ATOM 660 N N . ALA A 1 88 ? -14.873 -0.371 11.377 1.00 84.56 88 ALA A N 1
ATOM 661 C CA . ALA A 1 88 ? -13.526 -0.891 11.591 1.00 84.56 88 ALA A CA 1
ATOM 662 C C . ALA A 1 88 ? -13.195 -2.030 10.612 1.00 84.56 88 ALA A C 1
ATOM 664 O O . ALA A 1 88 ? -12.165 -1.991 9.941 1.00 84.56 88 ALA A O 1
ATOM 665 N N . ASN A 1 89 ? -14.107 -2.993 10.447 1.00 90.00 89 ASN A N 1
ATOM 666 C CA . ASN A 1 89 ? -13.924 -4.119 9.530 1.00 90.00 89 ASN A CA 1
ATOM 667 C C . ASN A 1 89 ? -13.782 -3.677 8.067 1.00 90.00 89 ASN A C 1
ATOM 669 O O . ASN A 1 89 ? -12.973 -4.248 7.335 1.00 90.00 89 ASN A O 1
ATOM 673 N N . ARG A 1 90 ? -14.519 -2.646 7.629 1.00 94.31 90 ARG A N 1
ATOM 674 C CA . ARG A 1 90 ? -14.364 -2.078 6.278 1.00 94.31 90 ARG A CA 1
ATOM 675 C C . ARG A 1 90 ? -12.971 -1.486 6.082 1.00 94.31 90 ARG A C 1
ATOM 677 O O . ARG A 1 90 ? -12.335 -1.771 5.071 1.00 94.31 90 ARG A O 1
ATOM 684 N N . PHE A 1 91 ? -12.473 -0.715 7.049 1.00 89.75 91 PHE A N 1
ATOM 685 C CA . PHE A 1 91 ? -11.115 -0.170 6.993 1.00 89.75 91 PHE A CA 1
ATOM 686 C C . PHE A 1 91 ? -10.050 -1.269 6.985 1.00 89.75 91 PHE A C 1
ATOM 688 O O . PHE A 1 91 ? -9.122 -1.199 6.180 1.00 89.75 91 PHE A O 1
ATOM 695 N N . MET A 1 92 ? -10.215 -2.313 7.800 1.00 87.75 92 MET A N 1
ATOM 696 C CA . MET A 1 92 ? -9.338 -3.484 7.786 1.00 87.75 92 MET A CA 1
ATOM 697 C C . MET A 1 92 ? -9.315 -4.154 6.405 1.00 87.75 92 MET A C 1
ATOM 699 O O . MET A 1 92 ? -8.238 -4.383 5.856 1.00 87.75 92 MET A O 1
ATOM 703 N N . LEU A 1 93 ? -10.484 -4.427 5.814 1.00 90.19 93 LEU A N 1
ATOM 704 C CA . LEU A 1 93 ? -10.590 -5.076 4.504 1.00 90.19 93 LEU A CA 1
ATOM 705 C C . LEU A 1 93 ? -9.954 -4.225 3.396 1.00 90.19 93 LEU A C 1
ATOM 707 O O . LEU A 1 93 ? -9.178 -4.739 2.591 1.00 90.19 93 LEU A O 1
ATOM 711 N N . CYS A 1 94 ? -10.232 -2.919 3.381 1.00 93.44 94 CYS A N 1
ATOM 712 C CA . CYS A 1 94 ? -9.587 -1.988 2.458 1.00 93.44 94 CYS A CA 1
ATOM 713 C C . CYS A 1 94 ? -8.064 -1.978 2.655 1.00 93.44 94 CYS A C 1
ATOM 715 O O . CYS A 1 94 ? -7.326 -1.928 1.674 1.00 93.44 94 CYS A O 1
ATOM 717 N N . GLY A 1 95 ? -7.588 -2.047 3.903 1.00 87.62 95 GLY A N 1
ATOM 718 C CA . GLY A 1 95 ? -6.165 -2.126 4.229 1.00 87.62 95 GLY A CA 1
ATOM 719 C C . GLY A 1 95 ? -5.516 -3.381 3.649 1.00 87.62 95 GLY A C 1
ATOM 720 O O . GLY A 1 95 ? -4.482 -3.291 2.993 1.00 87.62 95 GLY A O 1
ATOM 721 N N . VAL A 1 96 ? -6.164 -4.539 3.796 1.00 87.44 96 VAL A N 1
ATOM 722 C CA . VAL A 1 96 ? -5.710 -5.806 3.196 1.00 87.44 96 VAL A CA 1
ATOM 723 C C . VAL A 1 96 ? -5.668 -5.715 1.667 1.00 87.44 96 VAL A C 1
ATOM 725 O O . VAL A 1 96 ? -4.694 -6.150 1.054 1.00 87.44 96 VAL A O 1
ATOM 728 N N . ALA A 1 97 ? -6.683 -5.115 1.042 1.00 91.69 97 ALA A N 1
ATOM 729 C CA . ALA A 1 97 ? -6.714 -4.923 -0.407 1.00 91.69 97 ALA A CA 1
ATOM 730 C C . ALA A 1 97 ? -5.595 -3.983 -0.896 1.00 91.69 97 ALA A C 1
ATOM 732 O O . ALA A 1 97 ? -4.929 -4.280 -1.890 1.00 91.69 97 ALA A O 1
ATOM 733 N N . ALA A 1 98 ? -5.346 -2.879 -0.185 1.00 90.00 98 ALA A N 1
ATOM 734 C CA . ALA A 1 98 ? -4.262 -1.946 -0.489 1.00 90.00 98 ALA A CA 1
ATOM 735 C C . ALA A 1 98 ? -2.883 -2.615 -0.350 1.00 90.00 98 ALA A C 1
ATOM 737 O O . ALA A 1 98 ? -2.027 -2.454 -1.221 1.00 90.00 98 ALA A O 1
ATOM 738 N N . PHE A 1 99 ? -2.697 -3.440 0.682 1.00 86.00 99 PHE A N 1
ATOM 739 C CA . PHE A 1 99 ?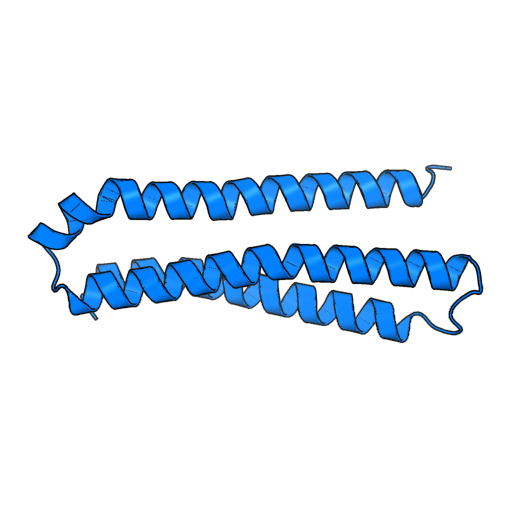 -1.482 -4.226 0.870 1.00 86.00 99 PHE A CA 1
ATOM 740 C C . PHE A 1 99 ? -1.265 -5.233 -0.266 1.00 86.00 99 PHE A C 1
ATOM 742 O O . PHE A 1 99 ? -0.177 -5.297 -0.837 1.00 86.00 99 PHE A O 1
ATOM 749 N N . ALA A 1 100 ? -2.305 -5.978 -0.647 1.00 89.62 100 ALA A N 1
ATOM 750 C CA . ALA A 1 100 ? -2.235 -6.915 -1.766 1.00 89.62 100 ALA A CA 1
ATOM 751 C C . ALA A 1 100 ? -1.894 -6.201 -3.085 1.00 89.62 100 ALA A C 1
ATOM 753 O O . ALA A 1 100 ? -1.043 -6.670 -3.836 1.00 89.62 100 ALA A O 1
ATOM 754 N N . CYS A 1 101 ? -2.493 -5.034 -3.341 1.00 91.00 101 CYS A N 1
ATOM 755 C CA . CYS A 1 101 ? -2.164 -4.194 -4.494 1.00 91.00 101 CYS A CA 1
ATOM 756 C C . CYS A 1 101 ? -0.691 -3.751 -4.481 1.00 91.00 101 CYS A C 1
ATOM 758 O O . CYS A 1 101 ? -0.007 -3.848 -5.500 1.00 91.00 101 CYS A O 1
ATOM 760 N N . SER A 1 102 ? -0.181 -3.333 -3.318 1.00 87.44 102 SER A N 1
ATOM 761 C CA . SER A 1 102 ? 1.227 -2.965 -3.134 1.00 87.44 102 SER A CA 1
ATOM 762 C C . SER A 1 102 ? 2.171 -4.123 -3.473 1.00 87.44 102 SER A C 1
ATOM 764 O O . SER A 1 102 ? 3.102 -3.949 -4.260 1.00 87.44 102 SER A O 1
ATOM 766 N N . LEU A 1 103 ? 1.879 -5.328 -2.969 1.00 87.06 103 LEU A N 1
ATOM 767 C CA . LEU A 1 103 ? 2.643 -6.541 -3.279 1.00 87.06 103 LEU A CA 1
ATOM 768 C C . LEU A 1 103 ? 2.604 -6.897 -4.768 1.00 87.06 103 LEU A C 1
ATOM 770 O O . LEU A 1 103 ? 3.635 -7.238 -5.345 1.00 87.06 103 LEU A O 1
ATOM 774 N N . LEU A 1 104 ? 1.435 -6.806 -5.404 1.00 91.81 104 LEU A N 1
ATOM 775 C CA . LEU A 1 104 ? 1.305 -7.069 -6.836 1.00 91.81 104 LEU A CA 1
ATOM 776 C C . LEU A 1 104 ? 2.148 -6.088 -7.651 1.00 91.81 104 LEU A C 1
ATOM 778 O O . LEU A 1 104 ? 2.895 -6.515 -8.524 1.00 91.81 104 LEU A O 1
ATOM 782 N N . CYS A 1 105 ? 2.097 -4.796 -7.332 1.00 90.44 105 CYS A N 1
ATOM 783 C CA . CYS A 1 105 ? 2.920 -3.790 -8.000 1.00 90.44 105 CYS A CA 1
ATOM 784 C C . CYS A 1 105 ? 4.421 -4.047 -7.800 1.00 90.44 105 CYS A C 1
ATOM 786 O O . CYS A 1 105 ? 5.190 -3.927 -8.752 1.00 90.44 105 CYS A O 1
ATOM 788 N N . PHE A 1 106 ? 4.830 -4.463 -6.596 1.00 84.12 106 PHE A N 1
ATOM 789 C CA . PHE A 1 106 ? 6.217 -4.833 -6.305 1.00 84.12 106 PHE A CA 1
ATOM 790 C C . PHE A 1 106 ? 6.716 -6.006 -7.157 1.00 84.12 106 PHE A C 1
ATOM 792 O O . PHE A 1 106 ? 7.883 -6.030 -7.529 1.00 84.12 106 PHE A O 1
ATOM 799 N N . ILE A 1 107 ? 5.845 -6.963 -7.485 1.00 89.25 107 ILE A N 1
ATOM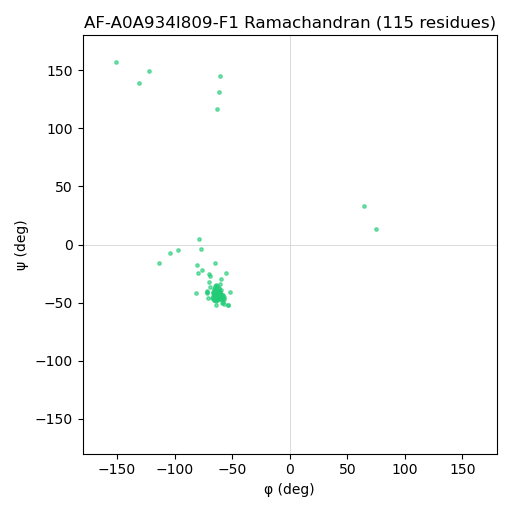 800 C CA . ILE A 1 107 ? 6.182 -8.110 -8.340 1.00 89.25 107 ILE A CA 1
ATOM 801 C C . ILE A 1 107 ? 6.125 -7.726 -9.824 1.00 89.25 107 ILE A C 1
ATOM 803 O O . ILE A 1 107 ? 6.991 -8.120 -10.599 1.00 89.25 107 ILE A O 1
ATOM 807 N N . ILE A 1 108 ? 5.123 -6.948 -10.235 1.00 91.00 108 ILE A N 1
ATOM 808 C CA . ILE A 1 108 ? 4.894 -6.608 -11.644 1.00 91.00 108 ILE A CA 1
ATOM 809 C C . ILE A 1 108 ? 5.949 -5.624 -12.161 1.00 91.00 108 ILE A C 1
ATOM 811 O O . ILE A 1 108 ? 6.439 -5.806 -13.272 1.00 91.00 108 ILE A O 1
ATOM 815 N N . ALA A 1 109 ? 6.341 -4.613 -11.380 1.00 87.56 109 ALA A N 1
ATOM 816 C CA . ALA A 1 109 ? 7.334 -3.624 -11.807 1.00 87.56 109 ALA A CA 1
ATOM 817 C C . ALA A 1 109 ? 8.657 -4.254 -12.310 1.00 87.56 109 ALA A C 1
ATOM 819 O O . ALA A 1 109 ? 9.057 -3.954 -13.435 1.00 87.56 109 ALA A O 1
ATOM 820 N N . PRO A 1 110 ? 9.326 -5.164 -11.573 1.00 84.25 110 PRO A N 1
ATOM 821 C CA . PRO A 1 110 ? 10.532 -5.825 -12.069 1.00 84.25 110 PRO A CA 1
ATOM 822 C C . PRO A 1 110 ? 10.260 -6.805 -13.218 1.00 84.25 110 PRO A C 1
ATOM 824 O O . PRO A 1 110 ? 11.145 -7.004 -14.043 1.00 84.25 110 PRO A O 1
ATOM 827 N N . ILE A 1 111 ? 9.060 -7.390 -13.322 1.00 88.62 111 ILE A N 1
ATOM 828 C CA . ILE A 1 111 ? 8.671 -8.221 -14.476 1.00 88.62 111 ILE A CA 1
ATOM 829 C C . ILE A 1 111 ? 8.623 -7.376 -15.754 1.00 88.62 111 ILE A C 1
ATOM 831 O O . ILE A 1 111 ? 9.145 -7.803 -16.780 1.00 88.62 111 ILE A O 1
ATOM 835 N N . VAL A 1 112 ? 8.055 -6.168 -15.695 1.00 88.19 112 VAL A N 1
ATOM 836 C CA . VAL A 1 112 ? 8.028 -5.235 -16.836 1.00 88.19 112 VAL A CA 1
ATOM 837 C C . VAL A 1 112 ? 9.449 -4.905 -17.296 1.00 88.19 112 VAL A C 1
ATOM 839 O O . VAL A 1 112 ? 9.738 -4.994 -18.486 1.00 88.19 112 VAL A O 1
ATOM 842 N N . ILE A 1 113 ? 10.360 -4.641 -16.352 1.00 84.75 113 ILE A N 1
ATOM 843 C CA . ILE A 1 113 ? 11.786 -4.433 -16.653 1.00 84.75 113 ILE A CA 1
ATOM 844 C C . ILE A 1 113 ? 12.404 -5.685 -17.292 1.00 84.75 113 ILE A C 1
ATOM 846 O O . ILE A 1 113 ? 13.107 -5.577 -18.290 1.00 84.75 113 ILE A O 1
ATOM 850 N N . LEU A 1 114 ? 12.144 -6.875 -16.740 1.00 84.69 114 LEU A N 1
ATOM 851 C CA . LEU A 1 114 ? 12.732 -8.134 -17.210 1.00 84.69 114 LEU A CA 1
ATOM 852 C C . LEU A 1 114 ? 12.358 -8.450 -18.666 1.00 84.69 114 LEU A C 1
ATOM 854 O O . LEU A 1 114 ? 13.184 -8.973 -19.410 1.00 84.69 114 LEU A O 1
ATOM 858 N N . PHE A 1 115 ? 11.117 -8.159 -19.057 1.00 87.06 115 PHE A N 1
ATOM 859 C CA . PHE A 1 115 ? 10.601 -8.474 -20.390 1.00 87.06 115 PHE A CA 1
ATOM 860 C C . PHE A 1 115 ? 10.661 -7.307 -21.379 1.00 87.06 115 PHE A C 1
ATOM 862 O O . PHE A 1 115 ? 10.352 -7.513 -22.550 1.00 87.06 115 PHE A O 1
ATOM 869 N N . GLY A 1 116 ? 11.072 -6.112 -20.943 1.00 79.75 116 GLY A N 1
ATOM 870 C CA . GLY A 1 116 ? 11.151 -4.942 -21.818 1.00 79.75 116 GLY A CA 1
ATOM 871 C C . GLY A 1 116 ? 9.787 -4.494 -22.354 1.00 79.75 116 GLY A C 1
ATOM 872 O O . GLY A 1 116 ? 9.708 -4.074 -23.505 1.00 79.75 116 GLY A O 1
ATOM 873 N N . ILE A 1 117 ? 8.723 -4.665 -21.557 1.00 70.69 117 ILE A N 1
ATOM 874 C CA . ILE A 1 117 ? 7.337 -4.298 -21.917 1.00 70.69 117 ILE A CA 1
ATOM 875 C C . ILE A 1 117 ? 7.095 -2.813 -21.647 1.00 70.69 117 ILE A C 1
ATOM 877 O O . ILE A 1 117 ? 7.727 -2.270 -20.712 1.00 70.69 117 ILE A O 1
#

pLDDT: mean 81.55, std 9.78, range [48.41, 94.31]

Nearest PDB structures (foldseek):
  7p3r-assembly1_D  TM=5.431E-01  e=5.051E+00  Vibrio cholerae O1 biovar El Tor str. N16961
  7a0g-assembly1_DDD  TM=4.705E-01  e=5.051E+00  Serratia marcescens
  1r0d-assembly3_D  TM=4.502E-01  e=5.949E+00  Homo sapiens

Sequence (117 aa):
MADYREVSQEYAQGAIKAALWANGGMAFAILSQLSSLSEFMGPETVATASLIGCVGVLAGLITWLLAFFSTRYVDRTIQGEEESFEVANRFMLCGVAAFACSLLCFIIAPIVILFGI

Secondary structure (DSSP, 8-state):
---HHHHHHHHHHHHHHHHHHHHHHHHHHHHHHHHHHTTTS-HHHHHHHHHHHHHHHHHHHHHHHHHHHHHHHHHHHHTTSSS-THHHHHHHHHHHHHHHHHHHHHHHHHHHHHHT-